Protein AF-A0A2P5EJ69-F1 (afdb_monomer_lite)

Sequence (109 aa):
MKEKGLISRILSAKFGGYLTFGSLEAGVVSAPGQPTVKDLLDLYSFRQIGPETKVHGVVGNPIGHSKNHHVYNAAFKSVGFNGIYLPLLVDSVKNFLDTYSSPDFVVYR

Secondary structure (DSSP, 8-state):
--GGGHHHHHGGGTTT-S----BSSTT--SSTTPPBHHIIIIIS-GGG--TT-EEEEEEESS-TT--HHHHHHHHHHHHT--EEEEEEE-S-HHHHHHHT-STTEEEE-

Structure (mmCIF, N/CA/C/O backbone):
data_AF-A0A2P5EJ69-F1
#
_entry.id   AF-A0A2P5EJ69-F1
#
loop_
_atom_site.group_PDB
_atom_site.id
_atom_site.type_symbol
_atom_site.label_atom_id
_atom_site.label_alt_id
_atom_site.label_comp_id
_atom_site.label_asym_id
_atom_site.label_entity_id
_atom_site.label_seq_id
_atom_site.pdbx_PDB_ins_code
_atom_site.Cartn_x
_atom_site.Cartn_y
_atom_site.Cartn_z
_atom_site.occupancy
_atom_site.B_iso_or_equiv
_atom_site.auth_seq_id
_atom_site.auth_comp_id
_atom_site.auth_asym_id
_atom_site.auth_atom_id
_atom_site.pdbx_PDB_model_num
ATOM 1 N N . MET A 1 1 ? 10.589 -2.933 12.266 1.00 60.81 1 MET A N 1
ATOM 2 C CA . MET A 1 1 ? 10.172 -2.606 10.877 1.00 60.81 1 MET A CA 1
ATOM 3 C C . MET A 1 1 ? 10.480 -1.136 10.605 1.00 60.81 1 MET A C 1
ATOM 5 O O . MET A 1 1 ? 10.502 -0.376 11.562 1.00 60.81 1 MET A O 1
ATOM 9 N N . LYS A 1 2 ? 10.797 -0.761 9.358 1.00 78.75 2 LYS A N 1
ATOM 10 C CA . LYS A 1 2 ? 11.207 0.601 8.946 1.00 78.75 2 LYS A CA 1
ATOM 11 C C . LYS A 1 2 ? 10.381 1.059 7.730 1.00 78.75 2 LYS A C 1
ATOM 13 O O . LYS A 1 2 ? 9.516 0.312 7.284 1.00 78.75 2 LYS A O 1
ATOM 18 N N . GLU A 1 3 ? 10.678 2.235 7.180 1.00 82.44 3 GLU A N 1
ATOM 19 C CA . GLU A 1 3 ? 9.984 2.880 6.046 1.00 82.44 3 GLU A CA 1
ATOM 20 C C . GLU A 1 3 ? 9.693 1.944 4.855 1.00 82.44 3 GLU A C 1
ATOM 22 O O . GLU A 1 3 ? 8.566 1.909 4.369 1.00 82.44 3 GLU A O 1
ATOM 27 N N . LYS A 1 4 ? 10.642 1.077 4.465 1.00 90.19 4 LYS A N 1
ATOM 28 C CA . LYS A 1 4 ? 10.455 0.077 3.386 1.00 90.19 4 LYS A CA 1
ATOM 29 C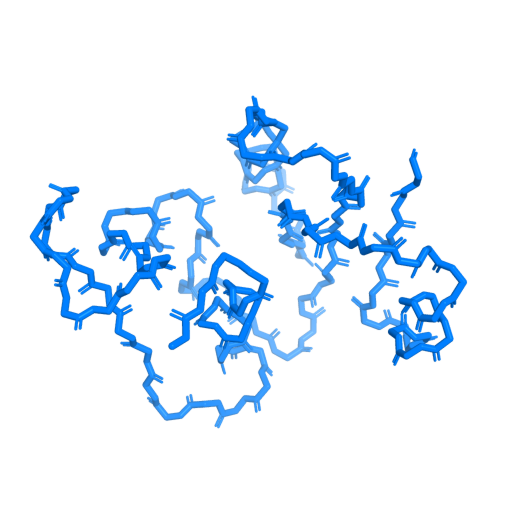 C . LYS A 1 4 ? 9.281 -0.888 3.617 1.00 90.19 4 LYS A C 1
ATOM 31 O O . LYS A 1 4 ? 8.742 -1.448 2.673 1.00 90.19 4 LYS A O 1
ATOM 36 N N . GLY A 1 5 ? 8.887 -1.098 4.874 1.00 90.75 5 GLY A N 1
ATOM 37 C CA . GLY A 1 5 ? 7.801 -1.998 5.261 1.00 90.75 5 GLY A CA 1
ATOM 38 C C . GLY A 1 5 ? 6.406 -1.371 5.221 1.00 90.75 5 GLY A C 1
ATOM 39 O O . GLY A 1 5 ? 5.444 -2.077 5.520 1.00 90.75 5 GLY A O 1
ATOM 40 N N . LEU A 1 6 ? 6.267 -0.084 4.874 1.00 90.88 6 LEU A N 1
ATOM 41 C CA . LEU A 1 6 ? 4.973 0.611 4.830 1.00 90.88 6 LEU A CA 1
ATOM 42 C C . LEU A 1 6 ? 3.945 -0.130 3.960 1.00 90.88 6 LEU A C 1
ATOM 44 O O . LEU A 1 6 ? 2.799 -0.302 4.377 1.00 90.88 6 LEU A O 1
ATOM 48 N N . ILE A 1 7 ? 4.385 -0.647 2.807 1.00 93.88 7 ILE A N 1
ATOM 49 C CA . ILE A 1 7 ? 3.554 -1.405 1.863 1.00 93.88 7 ILE A CA 1
ATOM 50 C C . ILE A 1 7 ? 2.807 -2.568 2.535 1.00 93.88 7 ILE A C 1
ATOM 52 O O . ILE A 1 7 ? 1.618 -2.754 2.295 1.00 93.88 7 ILE A O 1
ATOM 56 N N . SER A 1 8 ? 3.458 -3.291 3.454 1.00 94.12 8 SER A N 1
ATOM 57 C CA . SER A 1 8 ? 2.850 -4.432 4.156 1.00 94.12 8 SER A CA 1
ATOM 58 C C . SER A 1 8 ? 1.722 -4.027 5.111 1.00 94.12 8 SER A C 1
ATOM 60 O O . SER A 1 8 ? 0.763 -4.772 5.289 1.00 94.12 8 SER A O 1
ATOM 62 N N . ARG A 1 9 ? 1.803 -2.830 5.709 1.00 93.94 9 ARG A N 1
ATOM 63 C CA . ARG A 1 9 ? 0.780 -2.337 6.641 1.00 93.94 9 ARG A CA 1
ATOM 64 C C . ARG A 1 9 ? -0.489 -1.951 5.900 1.00 93.94 9 ARG A C 1
ATOM 66 O O . ARG A 1 9 ? -1.582 -2.263 6.369 1.00 93.94 9 ARG A O 1
ATOM 73 N N . ILE A 1 10 ? -0.329 -1.289 4.758 1.00 95.62 10 ILE A N 1
ATOM 74 C CA . ILE A 1 10 ? -1.438 -0.758 3.965 1.00 95.62 10 ILE A CA 1
ATOM 75 C C . ILE A 1 10 ? -2.104 -1.872 3.153 1.00 95.62 10 ILE A C 1
ATOM 77 O O . ILE A 1 10 ? -3.323 -1.995 3.165 1.00 95.62 10 ILE A O 1
ATOM 81 N N . LEU A 1 11 ? -1.324 -2.736 2.499 1.00 96.69 11 LEU A N 1
ATOM 82 C CA . LEU A 1 11 ? -1.872 -3.785 1.633 1.00 96.69 11 LEU A CA 1
ATOM 83 C C . LEU A 1 11 ? -2.323 -5.042 2.387 1.00 96.69 11 LEU A C 1
ATOM 85 O O . LEU A 1 11 ? -2.760 -6.004 1.760 1.00 96.69 11 LEU A O 1
ATOM 89 N N . SER A 1 12 ? -2.286 -5.022 3.721 1.00 96.75 12 SER A N 1
ATOM 90 C CA . SER A 1 12 ? -2.904 -6.059 4.554 1.00 96.75 12 SER A CA 1
ATOM 91 C C . SER A 1 12 ? -4.378 -6.277 4.184 1.00 96.75 12 SER A C 1
ATOM 93 O O . SER A 1 12 ? -4.795 -7.421 4.040 1.00 96.75 12 SER A O 1
ATOM 95 N N . ALA A 1 13 ? -5.132 -5.207 3.908 1.00 95.75 13 ALA A N 1
ATOM 96 C CA . ALA A 1 13 ? -6.527 -5.290 3.466 1.00 95.75 13 ALA A CA 1
ATOM 97 C C . ALA A 1 13 ? -6.709 -5.977 2.096 1.00 95.75 13 ALA A C 1
ATOM 99 O O . ALA A 1 13 ? -7.714 -6.646 1.876 1.00 95.75 13 ALA A O 1
ATOM 100 N N . LYS A 1 14 ? -5.731 -5.861 1.183 1.00 97.69 14 LYS A N 1
ATOM 101 C CA . LYS A 1 14 ? -5.763 -6.527 -0.133 1.00 97.69 14 LYS A CA 1
ATOM 102 C C . LYS A 1 14 ? -5.376 -8.004 -0.040 1.00 97.69 14 LYS A C 1
ATOM 104 O O . LYS A 1 14 ? -5.995 -8.837 -0.691 1.00 97.69 14 LYS A O 1
ATOM 109 N N . PHE A 1 15 ? -4.353 -8.325 0.752 1.00 97.44 15 PHE A N 1
ATOM 110 C CA . PHE A 1 15 ? -3.709 -9.647 0.763 1.00 97.44 15 PHE A CA 1
ATOM 111 C C . PHE A 1 15 ? -4.096 -10.532 1.963 1.00 97.44 15 PHE A C 1
ATOM 113 O O . PHE A 1 15 ? -3.358 -11.447 2.320 1.00 97.44 15 PHE A O 1
ATOM 120 N N . GLY A 1 16 ? -5.249 -10.280 2.592 1.00 95.38 16 GLY A N 1
ATOM 121 C CA . GLY A 1 16 ? -5.825 -11.178 3.605 1.00 95.38 16 GLY A CA 1
ATOM 122 C C . GLY A 1 16 ? -5.249 -11.040 5.020 1.00 95.38 16 GLY A C 1
ATOM 123 O O . GLY A 1 16 ? -5.336 -11.972 5.817 1.00 95.38 16 GLY A O 1
ATOM 124 N N . GLY A 1 17 ? -4.655 -9.897 5.360 1.00 96.12 17 GLY A N 1
ATOM 125 C CA . GLY A 1 17 ? -4.235 -9.608 6.729 1.00 96.12 17 GLY A CA 1
ATOM 126 C C . GLY A 1 17 ? -5.434 -9.455 7.669 1.00 96.12 17 GLY A C 1
ATOM 127 O O . GLY A 1 17 ? -6.379 -8.735 7.362 1.00 96.12 17 GLY A O 1
ATOM 128 N N . TYR A 1 18 ? -5.378 -10.094 8.842 1.00 96.44 18 TYR A N 1
ATOM 129 C CA . TYR A 1 18 ? -6.447 -10.008 9.849 1.00 96.44 18 TYR A CA 1
ATOM 130 C C . TYR A 1 18 ? -6.576 -8.602 10.458 1.00 96.44 18 TYR A C 1
ATOM 132 O O . TYR A 1 18 ? -7.677 -8.124 10.718 1.00 96.44 18 TYR A O 1
ATOM 140 N N . LEU A 1 19 ? -5.442 -7.933 10.692 1.00 94.94 19 LEU A N 1
ATOM 141 C CA . LEU A 1 19 ? -5.387 -6.573 11.224 1.00 94.94 19 LEU A CA 1
ATOM 142 C C . LEU A 1 19 ? -4.148 -5.821 10.728 1.00 94.94 19 LEU A C 1
ATOM 144 O O . LEU A 1 19 ? -3.178 -6.418 10.259 1.00 94.94 19 LEU A O 1
ATOM 148 N N . THR A 1 20 ? -4.168 -4.501 10.902 1.00 94.69 20 THR A N 1
ATOM 149 C CA . THR A 1 20 ? -2.997 -3.626 10.782 1.00 94.69 20 THR A CA 1
ATOM 150 C C . THR A 1 20 ? -2.949 -2.667 11.965 1.00 94.69 20 THR A C 1
ATOM 152 O O . THR A 1 20 ? -3.951 -2.448 12.644 1.00 94.69 20 THR A O 1
ATOM 155 N N . PHE A 1 21 ? -1.782 -2.081 12.215 1.00 92.19 21 PHE A N 1
ATOM 156 C CA . PHE A 1 21 ? -1.580 -1.142 13.315 1.00 92.19 21 PHE A CA 1
ATOM 157 C C . PHE A 1 21 ? -1.433 0.280 12.778 1.00 92.19 21 PHE A C 1
ATOM 159 O O . PHE A 1 21 ? -0.543 0.542 11.967 1.00 92.19 21 PHE A O 1
ATOM 166 N N . GLY A 1 22 ? -2.248 1.198 13.298 1.00 91.88 22 GLY A N 1
ATOM 167 C CA . GLY A 1 22 ? -2.119 2.642 13.097 1.00 91.88 22 GLY A CA 1
ATOM 168 C C . GLY A 1 22 ? -1.894 3.350 14.431 1.00 91.88 22 GLY A C 1
ATOM 169 O O . GLY A 1 22 ? -2.462 2.931 15.438 1.00 91.88 22 GLY A O 1
ATOM 170 N N . SER A 1 23 ? -1.036 4.369 14.468 1.00 92.56 23 SER A N 1
ATOM 171 C CA . SER A 1 23 ? -0.865 5.190 15.675 1.00 92.56 23 SER A CA 1
ATOM 172 C C . SER A 1 23 ? -2.016 6.188 15.830 1.00 92.56 23 SER A C 1
ATOM 174 O O . SER A 1 23 ? -2.656 6.562 14.846 1.00 92.56 23 SER A O 1
ATOM 176 N N . LEU A 1 24 ? -2.285 6.629 17.062 1.00 90.06 24 LEU A N 1
ATOM 177 C CA . LEU A 1 24 ? -3.295 7.666 17.313 1.00 90.06 24 LEU A CA 1
ATOM 178 C C . LEU A 1 24 ? -2.849 9.015 16.742 1.00 90.06 24 LEU A C 1
ATOM 180 O O . LEU A 1 24 ? -3.622 9.693 16.073 1.00 90.06 24 LEU A O 1
ATOM 184 N N . GLU A 1 25 ? -1.580 9.355 16.954 1.00 85.12 25 GLU A N 1
ATOM 185 C CA . GLU A 1 25 ? -0.977 10.607 16.512 1.00 85.12 25 GLU A CA 1
ATOM 186 C C . GLU A 1 25 ? 0.415 10.354 15.922 1.00 85.12 25 GLU A C 1
ATOM 188 O O . GLU A 1 25 ? 1.027 9.294 16.124 1.00 85.12 25 GLU A O 1
ATOM 193 N N . ALA A 1 26 ? 0.917 11.323 15.158 1.00 79.25 26 ALA A N 1
ATOM 194 C CA . ALA A 1 26 ? 2.287 11.287 14.664 1.00 79.25 26 ALA A CA 1
ATOM 195 C C . ALA A 1 26 ? 3.271 11.352 15.846 1.00 79.25 26 ALA A C 1
ATOM 197 O O . ALA A 1 26 ? 3.060 12.086 16.805 1.00 79.25 26 ALA A O 1
ATOM 198 N N . GLY A 1 27 ? 4.347 10.566 15.795 1.00 74.94 27 GLY A N 1
ATOM 199 C CA . GLY A 1 27 ? 5.356 10.518 16.863 1.00 74.94 27 GLY A CA 1
ATOM 200 C C . GLY A 1 27 ? 5.001 9.616 18.052 1.00 74.94 27 GLY A C 1
ATOM 201 O O . GLY A 1 27 ? 5.912 9.124 18.711 1.00 74.94 27 GLY A O 1
ATOM 202 N N . VAL A 1 28 ? 3.722 9.290 18.270 1.00 79.38 28 VAL A N 1
ATOM 203 C CA . VAL A 1 28 ? 3.280 8.305 19.277 1.00 79.38 28 VAL A CA 1
ATOM 204 C C . VAL A 1 28 ? 3.192 6.918 18.634 1.00 79.38 28 VAL A C 1
ATOM 206 O O . VAL A 1 28 ? 2.119 6.344 18.452 1.00 79.38 28 VAL A O 1
ATOM 209 N N . VAL A 1 29 ? 4.342 6.400 18.201 1.00 77.81 29 VAL A N 1
ATOM 210 C CA . VAL A 1 29 ? 4.436 5.146 17.439 1.00 77.81 29 VAL A CA 1
ATOM 211 C C . VAL A 1 29 ? 5.010 4.020 18.293 1.00 77.81 29 VAL A C 1
ATOM 213 O O . VAL A 1 29 ? 5.981 4.214 19.019 1.00 77.81 29 VAL A O 1
ATOM 216 N N . SER A 1 30 ? 4.452 2.814 18.169 1.00 75.06 30 SER A N 1
ATOM 217 C CA . SER A 1 30 ? 5.037 1.617 18.789 1.00 75.06 30 SER A CA 1
ATOM 218 C C . SER A 1 30 ? 6.148 1.008 17.928 1.00 75.06 30 SER A C 1
ATOM 220 O O . SER A 1 30 ? 6.961 0.227 18.419 1.00 75.06 30 SER A O 1
ATOM 222 N N . ALA A 1 31 ? 6.210 1.372 16.640 1.00 70.19 31 ALA A N 1
ATOM 223 C CA . ALA A 1 31 ? 7.259 0.955 15.718 1.00 70.19 31 ALA A CA 1
ATOM 224 C C . ALA A 1 31 ? 7.565 2.034 14.656 1.00 70.19 31 ALA A C 1
ATOM 226 O O . ALA A 1 31 ? 6.645 2.692 14.167 1.00 70.19 31 ALA A O 1
ATOM 227 N N . PRO A 1 32 ? 8.828 2.175 14.204 1.00 68.12 32 PRO A N 1
ATOM 228 C CA . PRO A 1 32 ? 9.184 3.108 13.134 1.00 68.12 32 PRO A CA 1
ATOM 229 C C . PRO A 1 32 ? 8.411 2.859 11.826 1.00 68.12 32 PRO A C 1
ATOM 231 O O . PRO A 1 32 ? 8.224 1.713 11.404 1.00 68.12 32 PRO A O 1
ATOM 234 N N . GLY A 1 33 ? 7.993 3.942 11.161 1.00 71.62 33 GLY A N 1
ATOM 235 C CA . GLY A 1 33 ? 7.250 3.888 9.893 1.00 71.62 33 GLY A CA 1
ATOM 236 C C . GLY A 1 33 ? 5.793 3.433 10.031 1.00 71.62 33 GLY A C 1
ATOM 237 O O . GLY A 1 33 ? 5.208 2.940 9.067 1.00 71.62 33 GLY A O 1
ATOM 238 N N . GLN A 1 34 ? 5.219 3.523 11.232 1.00 80.31 34 GLN A N 1
ATOM 239 C CA . GLN A 1 34 ? 3.799 3.278 11.460 1.00 80.31 34 GLN A CA 1
ATOM 240 C C . GLN A 1 34 ? 2.977 4.497 10.997 1.00 80.31 34 GLN A C 1
ATOM 242 O O . GLN A 1 34 ? 3.252 5.603 11.462 1.00 80.31 34 GLN A O 1
ATOM 247 N N . PRO A 1 35 ? 1.996 4.321 10.093 1.00 88.25 35 PRO A N 1
ATOM 248 C CA . PRO A 1 35 ? 1.075 5.392 9.723 1.00 88.25 35 PRO A CA 1
ATOM 249 C C . PRO A 1 35 ? 0.091 5.675 10.863 1.00 88.25 35 PRO A C 1
ATOM 251 O O . PRO A 1 35 ? -0.178 4.798 11.691 1.00 88.25 35 PRO A O 1
ATOM 254 N N . THR A 1 36 ? -0.490 6.874 10.890 1.00 93.31 36 THR A N 1
ATOM 255 C CA . THR A 1 36 ? -1.588 7.160 11.822 1.00 93.31 36 THR A CA 1
ATOM 256 C C . THR A 1 36 ? -2.877 6.465 11.372 1.00 93.31 36 THR A C 1
ATOM 258 O O . THR A 1 36 ? -3.051 6.143 10.194 1.00 93.31 36 THR A O 1
ATOM 261 N N . VAL A 1 37 ? -3.821 6.251 12.293 1.00 95.06 37 VAL A N 1
ATOM 262 C CA . VAL A 1 37 ? -5.175 5.778 11.948 1.00 95.06 37 VAL A CA 1
ATOM 263 C C . VAL A 1 37 ? -5.841 6.741 10.963 1.00 95.06 37 VAL A C 1
ATOM 265 O O . VAL A 1 37 ? -6.495 6.299 10.018 1.00 95.06 37 VAL A O 1
ATOM 268 N N . LYS A 1 38 ? -5.621 8.049 11.139 1.00 94.81 38 LYS A N 1
ATOM 269 C CA . LYS A 1 38 ? -6.113 9.080 10.227 1.00 94.81 38 LYS A CA 1
ATOM 270 C C . LYS A 1 38 ? -5.569 8.887 8.810 1.00 94.81 38 LYS A C 1
ATOM 272 O O . LYS A 1 38 ? -6.345 8.900 7.862 1.00 94.81 38 LYS A O 1
ATOM 277 N N . ASP A 1 39 ? -4.267 8.650 8.653 1.00 94.44 39 ASP A N 1
ATOM 278 C CA . ASP A 1 39 ? -3.666 8.420 7.333 1.00 94.44 39 ASP A CA 1
ATOM 279 C C . ASP A 1 39 ? -4.204 7.144 6.683 1.00 94.44 39 ASP A C 1
ATOM 281 O O . ASP A 1 39 ? -4.525 7.130 5.497 1.00 94.44 39 ASP A O 1
ATOM 285 N N . LEU A 1 40 ? -4.356 6.065 7.454 1.00 96.19 40 LEU A N 1
ATOM 286 C CA . LEU A 1 40 ? -4.945 4.832 6.933 1.00 96.19 40 LEU A CA 1
ATOM 287 C C . LEU A 1 40 ? -6.355 5.092 6.381 1.00 96.19 40 LEU A C 1
ATOM 289 O O . LEU A 1 40 ? -6.653 4.725 5.246 1.00 96.19 40 LEU A O 1
ATOM 293 N N . LEU A 1 41 ? -7.218 5.751 7.153 1.00 96.00 41 LEU A N 1
ATOM 294 C CA . LEU A 1 41 ? -8.615 5.961 6.771 1.00 96.00 41 LEU A CA 1
ATOM 295 C C . LEU A 1 41 ? -8.791 7.017 5.673 1.00 96.00 41 LEU A C 1
ATOM 297 O O . LEU A 1 41 ? -9.555 6.788 4.736 1.00 96.00 41 LEU A O 1
ATOM 301 N N . ASP A 1 42 ? -8.089 8.143 5.771 1.00 95.25 42 ASP A N 1
ATOM 302 C CA . ASP A 1 42 ? -8.350 9.312 4.929 1.00 95.25 42 ASP A CA 1
ATOM 303 C C . ASP A 1 42 ? -7.428 9.373 3.712 1.00 95.25 42 ASP A C 1
ATOM 305 O O . ASP A 1 42 ? -7.892 9.640 2.604 1.00 95.25 42 ASP A O 1
ATOM 309 N N . LEU A 1 43 ? -6.130 9.125 3.909 1.00 95.88 43 LEU A N 1
ATOM 310 C CA . LEU A 1 43 ? -5.113 9.238 2.863 1.00 95.88 43 LEU A CA 1
ATOM 311 C C . LEU A 1 43 ? -5.038 7.972 2.010 1.00 95.88 43 LEU A C 1
ATOM 313 O O . LEU A 1 43 ? -4.990 8.062 0.788 1.00 95.88 43 LEU A O 1
ATOM 317 N N . TYR A 1 44 ? -5.053 6.797 2.635 1.00 96.56 44 TYR A N 1
ATOM 318 C CA . TYR A 1 44 ? -4.979 5.517 1.924 1.00 96.56 44 TYR A CA 1
ATOM 319 C C . TYR A 1 44 ? -6.343 4.880 1.668 1.00 96.56 44 TYR A C 1
ATOM 321 O O . TYR A 1 44 ? -6.404 3.818 1.056 1.00 96.56 44 TYR A O 1
ATOM 329 N N . SER A 1 45 ? -7.431 5.514 2.122 1.00 96.12 45 SER A N 1
ATOM 330 C CA . SER A 1 45 ? -8.798 4.999 1.978 1.00 96.12 45 SER A CA 1
ATOM 331 C C . SER A 1 45 ? -8.901 3.520 2.360 1.00 96.12 45 SER A C 1
ATOM 333 O O . SER A 1 45 ? -9.544 2.739 1.669 1.00 96.12 45 SER A O 1
ATOM 335 N N . PHE A 1 46 ? -8.261 3.123 3.467 1.00 96.94 46 PHE A N 1
ATOM 336 C CA . PHE A 1 46 ? -7.983 1.723 3.816 1.00 96.94 46 PHE A CA 1
ATOM 337 C C . PHE A 1 46 ? -9.213 0.804 3.776 1.00 96.94 46 PHE A C 1
ATOM 339 O O . PHE A 1 46 ? -9.106 -0.357 3.403 1.00 96.94 46 PHE A O 1
ATOM 346 N N . ARG A 1 47 ? -10.404 1.329 4.096 1.00 95.81 47 ARG A N 1
ATOM 347 C CA . ARG A 1 47 ? -11.677 0.584 4.049 1.00 95.81 47 ARG A CA 1
ATOM 348 C C . ARG A 1 47 ? -12.160 0.228 2.637 1.00 95.81 47 ARG A C 1
ATOM 350 O O . ARG A 1 47 ? -13.064 -0.585 2.509 1.00 95.81 47 ARG A O 1
ATOM 357 N N . GLN A 1 48 ? -11.619 0.873 1.608 1.00 95.94 48 GLN A N 1
ATOM 358 C CA . GLN A 1 48 ? -11.959 0.647 0.201 1.00 95.94 48 GLN A CA 1
ATOM 359 C C . GLN A 1 48 ? -10.979 -0.310 -0.488 1.00 95.94 48 GLN A C 1
ATOM 361 O O . GLN A 1 48 ? -11.244 -0.749 -1.603 1.00 95.94 48 GLN A O 1
ATOM 366 N N . ILE A 1 49 ? -9.856 -0.635 0.160 1.00 97.81 49 ILE A N 1
ATOM 367 C CA . ILE A 1 49 ? -8.871 -1.569 -0.380 1.00 97.81 49 ILE A CA 1
ATOM 368 C C . ILE A 1 49 ? -9.454 -2.982 -0.312 1.00 97.81 49 ILE A C 1
ATOM 370 O O . ILE A 1 49 ? -9.854 -3.442 0.756 1.00 97.81 49 ILE A O 1
ATOM 374 N N . GLY A 1 50 ? -9.446 -3.683 -1.443 1.00 97.44 50 GLY A N 1
ATOM 375 C CA . GLY A 1 50 ? -9.860 -5.077 -1.542 1.00 97.44 50 GLY A CA 1
ATOM 376 C C . GLY A 1 50 ? -8.964 -5.898 -2.474 1.00 97.44 50 GLY A C 1
ATOM 377 O O . GLY A 1 50 ? -8.002 -5.366 -3.038 1.00 97.44 50 GLY A O 1
ATOM 378 N N . PRO A 1 51 ? -9.280 -7.193 -2.663 1.00 97.38 51 PRO A N 1
ATOM 379 C CA . PRO A 1 51 ? -8.470 -8.114 -3.464 1.00 97.38 51 PRO A CA 1
ATOM 380 C C . PRO A 1 51 ? -8.214 -7.636 -4.897 1.00 97.38 51 PRO A C 1
ATOM 382 O O . PRO A 1 51 ? -7.120 -7.833 -5.410 1.00 97.38 51 PRO A O 1
ATOM 385 N N . GLU A 1 52 ? -9.161 -6.919 -5.507 1.00 97.31 52 GLU A N 1
ATOM 386 C CA . GLU A 1 52 ? -9.054 -6.423 -6.889 1.00 97.31 52 GLU A CA 1
ATOM 387 C C . GLU A 1 52 ? -8.384 -5.045 -7.017 1.00 97.31 52 GLU A C 1
ATOM 389 O O . GLU A 1 52 ? -8.126 -4.579 -8.127 1.00 97.31 52 GLU A O 1
ATOM 394 N N . THR A 1 53 ? -8.101 -4.357 -5.904 1.00 98.12 53 THR A N 1
ATOM 395 C CA . THR A 1 53 ? -7.518 -3.008 -5.934 1.00 98.12 53 THR A CA 1
ATOM 396 C C . THR A 1 53 ? -6.136 -3.030 -6.583 1.00 98.12 53 THR A C 1
ATOM 398 O O . THR A 1 53 ? -5.272 -3.819 -6.189 1.00 98.12 53 THR A O 1
ATOM 401 N N . LYS A 1 54 ? -5.909 -2.154 -7.569 1.00 97.88 54 LYS A N 1
ATOM 402 C CA . LYS A 1 54 ? -4.609 -2.018 -8.239 1.00 97.88 54 LYS A CA 1
ATOM 403 C C . LYS A 1 54 ? -3.644 -1.182 -7.409 1.00 97.88 54 LYS A C 1
ATOM 405 O O . LYS A 1 54 ? -3.999 -0.124 -6.893 1.00 97.88 54 LYS A O 1
ATOM 410 N N . VAL A 1 55 ? -2.412 -1.656 -7.275 1.00 97.69 55 VAL A N 1
ATOM 411 C CA . VAL A 1 55 ? -1.359 -0.986 -6.513 1.00 97.69 55 VAL A CA 1
ATOM 412 C C . VAL A 1 55 ? -0.524 -0.155 -7.470 1.00 97.69 55 VAL A C 1
ATOM 414 O O . VAL A 1 55 ? 0.266 -0.678 -8.249 1.00 97.69 55 VAL A O 1
ATOM 417 N N . HIS A 1 56 ? -0.687 1.154 -7.385 1.00 96.75 56 HIS A N 1
ATOM 418 C CA . HIS A 1 56 ? 0.133 2.139 -8.061 1.00 96.75 56 HIS A CA 1
ATOM 419 C C . HIS A 1 56 ? 1.214 2.651 -7.118 1.00 96.75 56 HIS A C 1
ATOM 421 O O . HIS A 1 56 ? 1.049 2.698 -5.897 1.00 96.75 56 HIS A O 1
ATOM 427 N N . GLY A 1 57 ? 2.333 3.086 -7.676 1.00 93.25 57 GLY A N 1
ATOM 428 C CA . GLY A 1 57 ? 3.347 3.732 -6.865 1.00 93.25 57 GLY A CA 1
ATOM 429 C C . GLY A 1 57 ? 4.482 4.306 -7.677 1.00 93.25 57 GLY A C 1
ATOM 430 O O . GLY A 1 57 ? 4.685 3.953 -8.839 1.00 93.25 57 GLY A O 1
ATOM 431 N N . VAL A 1 58 ? 5.215 5.198 -7.023 1.00 92.31 58 VAL A N 1
ATOM 432 C CA . VAL A 1 58 ? 6.489 5.722 -7.509 1.00 92.31 58 VAL A CA 1
ATOM 433 C C . VAL A 1 58 ? 7.607 5.111 -6.687 1.00 92.31 58 VAL A C 1
ATOM 435 O O . VAL A 1 58 ? 7.535 5.068 -5.454 1.00 92.31 58 VAL A O 1
ATOM 438 N N . VAL A 1 59 ? 8.634 4.636 -7.382 1.00 92.75 59 VAL A N 1
ATOM 439 C CA . VAL A 1 59 ? 9.861 4.144 -6.758 1.00 92.75 59 VAL A CA 1
ATOM 440 C C . VAL A 1 59 ? 10.855 5.285 -6.575 1.00 92.75 59 VAL A C 1
ATOM 442 O O . VAL A 1 59 ? 11.008 6.135 -7.445 1.00 92.75 59 VAL A O 1
ATOM 445 N N . GLY A 1 60 ? 11.563 5.306 -5.450 1.00 91.31 60 GLY A N 1
ATOM 446 C CA . GLY A 1 60 ? 12.649 6.260 -5.240 1.00 91.31 60 GLY A CA 1
ATOM 447 C C . GLY A 1 60 ? 13.450 5.987 -3.977 1.00 91.31 60 GLY A C 1
ATOM 448 O O . GLY A 1 60 ? 13.043 5.202 -3.121 1.00 91.31 60 GLY A O 1
ATOM 449 N N . ASN A 1 61 ? 14.603 6.639 -3.870 1.00 92.25 61 ASN A N 1
ATOM 450 C CA . ASN A 1 61 ? 15.450 6.641 -2.683 1.00 92.25 61 ASN A CA 1
ATOM 451 C C . ASN A 1 61 ? 16.318 7.920 -2.697 1.00 92.25 61 ASN A C 1
ATOM 453 O O . ASN A 1 61 ? 17.264 7.978 -3.484 1.00 92.25 61 ASN A O 1
ATOM 457 N N . PRO A 1 62 ? 15.992 8.957 -1.895 1.00 89.69 62 PRO A N 1
ATOM 458 C CA . PRO A 1 62 ? 14.922 9.014 -0.890 1.00 89.69 62 PRO A CA 1
ATOM 459 C C . PRO A 1 62 ? 13.519 9.173 -1.505 1.00 89.69 62 PRO A C 1
ATOM 461 O O . PRO A 1 62 ? 13.381 9.647 -2.629 1.00 89.69 62 PRO A O 1
ATOM 464 N N . ILE A 1 63 ? 12.465 8.811 -0.757 1.00 89.19 63 ILE A N 1
ATOM 465 C CA . ILE A 1 63 ? 11.065 8.961 -1.212 1.00 89.19 63 ILE A CA 1
ATOM 466 C C . ILE A 1 63 ? 10.137 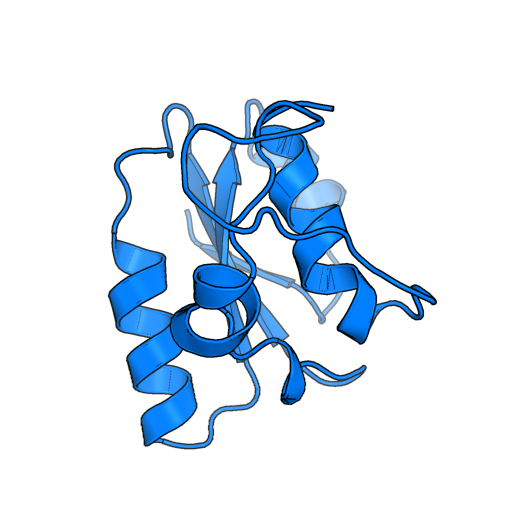9.666 -0.212 1.00 89.19 63 ILE A C 1
ATOM 468 O O . ILE A 1 63 ? 9.062 10.120 -0.601 1.00 89.19 63 ILE A O 1
ATOM 472 N N . GLY A 1 64 ? 10.552 9.835 1.048 1.00 80.50 64 GLY A N 1
ATOM 473 C CA . GLY A 1 64 ? 9.713 10.397 2.116 1.00 80.50 64 GLY A CA 1
ATOM 474 C C . GLY A 1 64 ? 9.185 11.821 1.874 1.00 80.50 64 GLY A C 1
ATOM 475 O O . GLY A 1 64 ? 8.211 12.224 2.500 1.00 80.50 64 GLY A O 1
ATOM 476 N N . HIS A 1 65 ? 9.776 12.582 0.946 1.00 83.12 65 HIS A N 1
ATOM 477 C CA . HIS A 1 65 ? 9.297 13.921 0.569 1.00 83.12 65 HIS A CA 1
ATOM 478 C C . HIS A 1 65 ? 8.200 13.914 -0.506 1.00 83.12 65 HIS A C 1
ATOM 480 O O . HIS A 1 65 ? 7.599 14.955 -0.776 1.00 83.12 65 HIS A O 1
ATOM 486 N N . SER A 1 66 ? 7.940 12.768 -1.143 1.00 84.56 66 SER A N 1
ATOM 487 C CA . SER A 1 66 ? 6.939 12.662 -2.202 1.00 84.56 66 SER A CA 1
ATOM 488 C C . SER A 1 66 ? 5.541 12.904 -1.645 1.00 84.56 66 SER A C 1
ATOM 490 O O . SER A 1 66 ? 5.067 12.147 -0.805 1.00 84.56 66 SER A O 1
ATOM 492 N N . LYS A 1 67 ? 4.841 13.919 -2.161 1.00 88.06 67 LYS A N 1
ATOM 493 C CA . LYS A 1 67 ? 3.433 14.196 -1.825 1.00 88.06 67 LYS A CA 1
ATOM 494 C C . LYS A 1 67 ? 2.445 13.617 -2.841 1.00 88.06 67 LYS A C 1
ATOM 496 O O . LYS A 1 67 ? 1.241 13.814 -2.703 1.00 88.06 67 LYS A O 1
ATOM 501 N N . ASN A 1 68 ? 2.931 12.869 -3.835 1.00 89.94 68 ASN A N 1
ATOM 502 C CA . ASN A 1 68 ? 2.110 12.321 -4.918 1.00 89.94 68 ASN A CA 1
ATOM 503 C C . ASN A 1 68 ? 0.982 11.428 -4.394 1.00 89.94 68 ASN A C 1
ATOM 505 O O . ASN A 1 68 ? -0.131 11.479 -4.903 1.00 89.94 68 ASN A O 1
ATOM 509 N N . HIS A 1 69 ? 1.239 10.664 -3.333 1.00 92.00 69 HIS A N 1
ATOM 510 C CA . HIS A 1 69 ? 0.245 9.789 -2.720 1.00 92.00 69 HIS A CA 1
ATOM 511 C C . HIS A 1 69 ? -0.952 10.553 -2.120 1.00 92.00 69 HIS A C 1
ATOM 513 O O . HIS A 1 69 ? -2.058 10.025 -2.141 1.00 92.00 69 HIS A O 1
ATOM 519 N N . HIS A 1 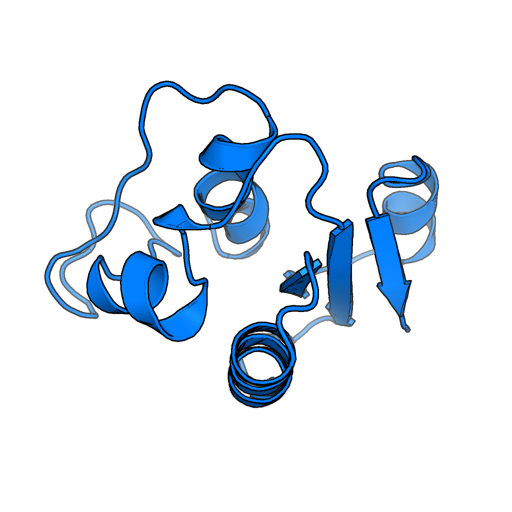70 ? -0.793 11.813 -1.690 1.00 94.19 70 HIS A N 1
ATOM 520 C CA . HIS A 1 70 ? -1.936 12.656 -1.311 1.00 94.19 70 HIS A CA 1
ATOM 521 C C . HIS A 1 70 ? -2.806 13.020 -2.518 1.00 94.19 70 HIS A C 1
ATOM 523 O O . HIS A 1 70 ? -4.030 12.978 -2.432 1.00 94.19 70 HIS A O 1
ATOM 529 N N . VAL A 1 71 ? -2.175 13.365 -3.642 1.00 95.62 71 VAL A N 1
ATOM 530 C CA . VAL A 1 71 ? -2.871 13.812 -4.856 1.00 95.62 71 VAL A CA 1
ATOM 531 C C . VAL A 1 71 ? -3.568 12.640 -5.546 1.00 95.62 71 VAL A C 1
ATOM 533 O O . VAL A 1 71 ? -4.769 12.701 -5.799 1.00 95.62 71 VAL A O 1
ATOM 536 N N . TYR A 1 72 ? -2.841 11.553 -5.815 1.00 96.62 72 TYR A N 1
ATOM 537 C CA . TYR A 1 72 ? -3.378 10.413 -6.557 1.00 96.62 72 TYR A CA 1
ATOM 538 C C . TYR A 1 72 ? -4.440 9.647 -5.772 1.00 96.62 72 TYR A C 1
ATOM 540 O O . TYR A 1 72 ? -5.456 9.305 -6.360 1.00 96.62 72 TYR A O 1
ATOM 548 N N . ASN A 1 73 ? -4.282 9.431 -4.459 1.00 97.50 73 ASN A N 1
ATOM 549 C CA . ASN A 1 73 ? -5.328 8.745 -3.690 1.00 97.50 73 ASN A CA 1
ATOM 550 C C . ASN A 1 73 ? -6.604 9.585 -3.577 1.00 97.50 73 ASN A C 1
ATOM 552 O O . ASN A 1 73 ? -7.702 9.038 -3.669 1.00 97.50 73 ASN A O 1
ATOM 556 N N . ALA A 1 74 ? -6.482 10.912 -3.442 1.00 96.81 74 ALA A N 1
ATOM 557 C CA . ALA A 1 74 ? -7.642 11.798 -3.481 1.00 96.81 74 ALA A CA 1
ATOM 558 C C . ALA A 1 74 ? -8.346 11.747 -4.848 1.00 96.81 74 ALA A C 1
ATOM 560 O O . ALA A 1 74 ? -9.573 11.673 -4.897 1.00 96.81 74 ALA A O 1
ATOM 561 N N . ALA A 1 75 ? -7.580 11.729 -5.943 1.00 97.44 75 ALA A N 1
ATOM 562 C CA . ALA A 1 75 ? -8.117 11.615 -7.296 1.00 97.44 75 ALA A CA 1
ATOM 563 C C . ALA A 1 75 ? -8.762 10.244 -7.560 1.00 97.44 75 ALA A C 1
ATOM 565 O O . ALA A 1 75 ? -9.869 10.182 -8.080 1.00 97.44 75 ALA A O 1
ATOM 566 N N . PHE A 1 76 ? -8.119 9.142 -7.162 1.00 97.31 76 PHE A N 1
ATOM 567 C CA . PHE A 1 76 ? -8.679 7.794 -7.296 1.00 97.31 76 PHE A CA 1
ATOM 568 C C . PHE A 1 76 ? -10.011 7.680 -6.562 1.00 97.31 76 PHE A C 1
ATOM 570 O O . PHE A 1 76 ? -10.997 7.224 -7.139 1.00 97.31 76 PHE A O 1
ATOM 577 N N . LYS A 1 77 ? -10.067 8.193 -5.329 1.00 96.00 77 LYS A N 1
ATOM 578 C CA . LYS A 1 77 ? -11.296 8.244 -4.540 1.00 96.00 77 LYS A CA 1
ATOM 579 C C . LYS A 1 77 ? -12.378 9.102 -5.198 1.00 96.00 77 LYS A C 1
ATOM 581 O O . LYS A 1 77 ? -13.536 8.697 -5.1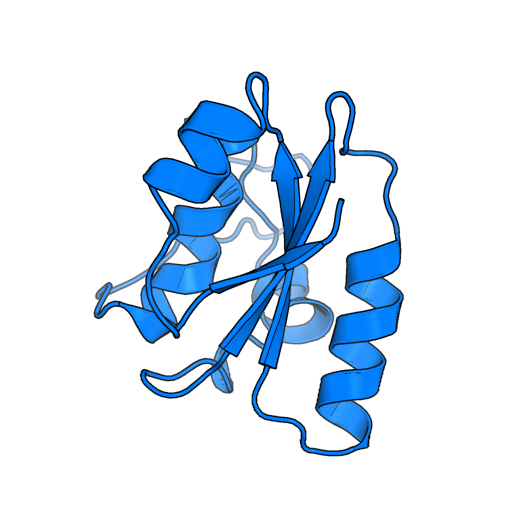93 1.00 96.00 77 LYS A O 1
ATOM 586 N N . SER A 1 78 ? -12.034 10.268 -5.751 1.00 97.06 78 SER A N 1
ATOM 587 C CA . SER A 1 78 ? -13.027 11.189 -6.325 1.00 97.06 78 SER A CA 1
ATOM 588 C C . SER A 1 78 ? -13.664 10.666 -7.612 1.00 97.06 78 SER A C 1
ATOM 590 O O . SER A 1 78 ? -14.839 10.931 -7.849 1.00 97.06 78 SER A O 1
ATOM 592 N N . VAL A 1 79 ? -12.920 9.901 -8.415 1.00 97.38 79 VAL A N 1
ATOM 593 C CA . VAL A 1 79 ? -13.418 9.315 -9.672 1.00 97.38 79 VAL A CA 1
ATOM 594 C C . VAL A 1 79 ? -13.871 7.858 -9.526 1.00 97.38 79 VAL A C 1
ATOM 596 O O . VAL A 1 79 ? -14.256 7.238 -10.513 1.00 97.38 79 VAL A O 1
ATOM 599 N N . GLY A 1 80 ? -13.816 7.291 -8.315 1.00 96.25 80 GLY A N 1
ATOM 600 C CA . GLY A 1 80 ? -14.195 5.899 -8.052 1.00 96.25 80 GLY A CA 1
ATOM 601 C C . GLY A 1 80 ? -13.263 4.864 -8.692 1.00 96.25 80 GLY A C 1
ATOM 602 O O . GLY A 1 80 ? -13.680 3.738 -8.959 1.00 96.25 80 GLY A O 1
ATOM 603 N N . PHE A 1 81 ? -12.008 5.226 -8.964 1.00 97.62 81 PHE A N 1
ATOM 604 C CA . PHE A 1 81 ? -11.023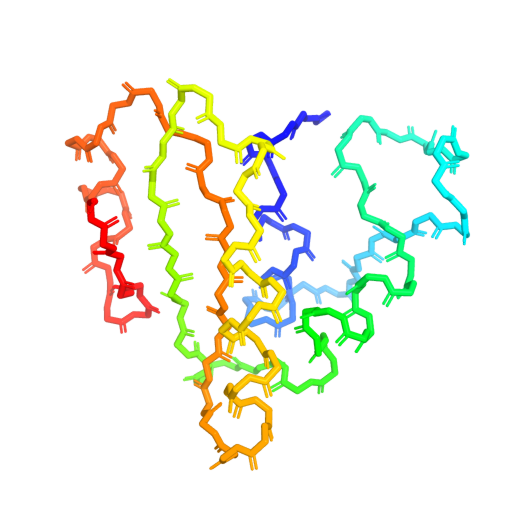 4.299 -9.512 1.00 97.62 81 PHE A CA 1
ATOM 605 C C . PHE A 1 81 ? -10.548 3.324 -8.427 1.00 97.62 81 PHE A C 1
ATOM 607 O O . PHE A 1 81 ? -10.084 3.746 -7.368 1.00 97.62 81 PHE A O 1
ATOM 614 N N . ASN A 1 82 ? -10.624 2.017 -8.701 1.00 97.56 82 ASN A N 1
ATOM 615 C CA . ASN A 1 82 ? -10.212 0.967 -7.764 1.00 97.56 82 ASN A CA 1
ATOM 616 C C . ASN A 1 82 ? -8.682 0.795 -7.727 1.00 97.56 82 ASN A C 1
ATOM 618 O O . ASN A 1 82 ? -8.130 -0.223 -8.159 1.00 97.56 82 ASN A O 1
ATOM 622 N N . GLY A 1 83 ? -7.995 1.809 -7.214 1.00 97.25 83 GLY A N 1
ATOM 623 C CA . GLY A 1 83 ? -6.549 1.814 -7.079 1.00 97.25 83 GLY A CA 1
ATOM 624 C C . GLY A 1 83 ? -6.080 2.503 -5.809 1.00 97.25 83 GLY A C 1
ATOM 625 O O . GLY A 1 83 ? -6.783 3.317 -5.215 1.00 97.2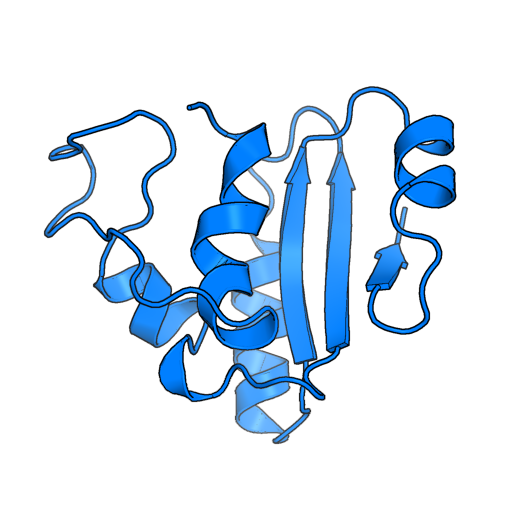5 83 GLY A O 1
ATOM 626 N N . ILE A 1 84 ? -4.854 2.181 -5.412 1.00 97.69 84 ILE A N 1
ATOM 627 C CA . ILE A 1 84 ? -4.137 2.838 -4.324 1.00 97.69 84 ILE A CA 1
ATOM 628 C C . ILE A 1 84 ? -2.751 3.246 -4.795 1.00 97.69 84 ILE A C 1
ATOM 630 O O . ILE A 1 84 ? -2.076 2.474 -5.461 1.00 97.69 84 ILE A O 1
ATOM 634 N N . TYR A 1 85 ? -2.314 4.445 -4.437 1.00 97.06 85 TYR A N 1
ATOM 635 C CA . TYR A 1 85 ? -1.000 4.984 -4.747 1.00 97.06 85 TYR A CA 1
ATOM 636 C C . TYR A 1 85 ? -0.104 4.997 -3.504 1.00 97.06 85 TYR A C 1
ATOM 638 O O . TYR A 1 85 ? -0.468 5.573 -2.473 1.00 97.06 85 TYR A O 1
ATOM 646 N N . LEU A 1 86 ? 1.091 4.409 -3.612 1.00 95.12 86 LEU A N 1
ATOM 647 C CA . LEU A 1 86 ? 2.069 4.291 -2.528 1.00 95.12 86 LEU A CA 1
ATOM 648 C C . LEU A 1 86 ? 3.429 4.921 -2.890 1.00 95.12 86 LEU A C 1
ATOM 650 O O . LEU A 1 86 ? 3.907 4.751 -4.015 1.00 95.12 86 LEU A O 1
ATOM 654 N N . PRO A 1 87 ? 4.103 5.606 -1.947 1.00 93.88 87 PRO A N 1
ATOM 655 C CA . PRO A 1 87 ? 5.525 5.909 -2.068 1.00 93.88 87 PRO A CA 1
ATOM 656 C C . PRO A 1 87 ? 6.348 4.653 -1.737 1.00 93.88 87 PRO A C 1
ATOM 658 O O . PRO A 1 87 ? 6.202 4.070 -0.661 1.00 93.88 87 PRO A O 1
ATOM 661 N N . LEU A 1 88 ? 7.212 4.220 -2.658 1.00 93.94 88 LEU A N 1
ATOM 662 C CA . LEU A 1 88 ? 7.957 2.965 -2.541 1.00 93.94 88 LEU A CA 1
ATOM 663 C C . LEU A 1 88 ? 9.456 3.252 -2.410 1.00 93.94 88 LEU A C 1
ATOM 665 O O . LEU A 1 88 ? 10.118 3.643 -3.372 1.00 93.94 88 LEU A O 1
ATOM 669 N N . LEU A 1 89 ? 9.996 3.048 -1.205 1.00 93.81 89 LEU A N 1
ATOM 670 C CA . LEU A 1 89 ? 11.425 3.211 -0.936 1.00 93.81 89 LEU A CA 1
ATOM 671 C C . LEU A 1 89 ? 12.202 2.008 -1.490 1.00 93.81 89 LEU A C 1
ATOM 673 O O . LEU A 1 89 ? 12.155 0.919 -0.914 1.00 93.81 89 LEU A O 1
ATOM 677 N N . VAL A 1 90 ? 12.919 2.208 -2.597 1.00 94.31 90 VAL A N 1
ATOM 678 C CA . VAL A 1 90 ? 13.532 1.131 -3.391 1.00 94.31 90 VAL A CA 1
ATOM 679 C C . VAL A 1 90 ? 15.012 1.408 -3.643 1.00 94.31 90 VAL A C 1
ATOM 681 O O . VAL A 1 90 ? 15.359 2.444 -4.198 1.00 94.31 90 VAL A O 1
ATOM 684 N N . ASP A 1 91 ? 15.891 0.462 -3.291 1.00 94.94 91 ASP A N 1
ATOM 685 C CA . ASP A 1 91 ? 17.335 0.586 -3.573 1.00 94.94 91 ASP A CA 1
ATOM 686 C C . ASP A 1 91 ? 17.708 0.105 -4.984 1.00 94.94 91 ASP A C 1
ATOM 688 O O . ASP A 1 91 ? 18.610 0.648 -5.612 1.00 94.94 91 ASP A O 1
ATOM 692 N N . SER A 1 92 ? 17.023 -0.930 -5.483 1.00 95.31 92 SER A N 1
ATOM 693 C CA . SER A 1 92 ? 17.256 -1.518 -6.805 1.00 95.31 92 SER A CA 1
ATOM 694 C C . SER A 1 92 ? 15.939 -1.631 -7.555 1.00 95.31 92 SER A C 1
ATOM 696 O O . SER A 1 92 ? 15.104 -2.482 -7.242 1.00 95.31 92 SER A O 1
ATOM 698 N N . VAL A 1 93 ? 15.767 -0.777 -8.566 1.00 93.12 93 VAL A N 1
ATOM 699 C CA . VAL A 1 93 ? 14.574 -0.775 -9.426 1.00 93.12 93 VAL A CA 1
ATOM 700 C C . VAL A 1 93 ? 14.410 -2.123 -10.125 1.00 93.12 93 VAL A C 1
ATOM 702 O O . VAL A 1 93 ? 13.302 -2.644 -10.171 1.00 93.12 93 VAL A O 1
ATOM 705 N N . LYS A 1 94 ? 15.508 -2.730 -10.598 1.00 94.50 94 LYS A N 1
ATOM 706 C CA . LYS A 1 94 ? 15.470 -4.046 -11.249 1.00 94.50 94 LYS A CA 1
ATOM 707 C C . LYS A 1 94 ? 14.886 -5.107 -10.315 1.00 94.50 94 LYS A C 1
ATOM 709 O O . LYS A 1 94 ? 13.896 -5.737 -10.659 1.00 94.50 94 LYS A O 1
ATOM 714 N N . ASN A 1 95 ? 15.460 -5.261 -9.120 1.00 95.50 95 ASN A N 1
ATOM 715 C CA . ASN A 1 95 ? 14.999 -6.278 -8.171 1.00 95.50 95 ASN A CA 1
ATOM 716 C C . ASN A 1 95 ? 13.545 -6.034 -7.759 1.00 95.50 95 ASN A C 1
ATOM 718 O O . ASN A 1 95 ? 12.791 -6.983 -7.566 1.00 95.50 95 ASN A O 1
ATOM 722 N N . PHE A 1 96 ? 13.153 -4.766 -7.625 1.00 94.75 96 PHE A N 1
ATOM 723 C CA . PHE A 1 96 ? 11.785 -4.402 -7.293 1.00 94.75 96 PHE A CA 1
ATOM 724 C C . PHE A 1 96 ? 10.800 -4.825 -8.390 1.00 94.75 96 PHE A C 1
ATOM 726 O O . PHE A 1 96 ? 9.813 -5.484 -8.079 1.00 94.75 96 PHE A O 1
ATOM 733 N N . LEU A 1 97 ? 11.081 -4.503 -9.657 1.00 93.12 97 LEU A N 1
ATOM 734 C CA . LEU A 1 97 ? 10.224 -4.885 -10.784 1.00 93.12 97 LEU A CA 1
ATOM 735 C C . LEU A 1 97 ? 10.173 -6.406 -10.979 1.00 93.12 97 LEU A C 1
ATOM 737 O O . LEU A 1 97 ? 9.101 -6.937 -11.247 1.00 93.12 97 LEU A O 1
ATOM 741 N N . ASP A 1 98 ? 11.292 -7.109 -10.774 1.00 95.00 98 ASP A N 1
ATOM 742 C CA . ASP A 1 98 ? 11.330 -8.577 -10.829 1.00 95.00 98 ASP A CA 1
ATOM 743 C C . ASP A 1 98 ? 10.443 -9.198 -9.725 1.00 95.00 98 ASP A C 1
ATOM 745 O O . ASP A 1 98 ? 9.712 -10.159 -9.971 1.00 95.00 98 ASP A O 1
ATOM 749 N N . THR A 1 99 ? 10.468 -8.619 -8.516 1.00 95.19 99 THR A N 1
ATOM 750 C CA . THR A 1 99 ? 9.708 -9.099 -7.344 1.00 95.19 99 THR A CA 1
ATOM 751 C C . THR A 1 99 ? 8.211 -8.792 -7.442 1.00 95.19 99 THR A C 1
ATOM 753 O O . THR A 1 99 ? 7.386 -9.637 -7.103 1.00 95.19 99 THR A O 1
ATOM 756 N N . TYR A 1 100 ? 7.845 -7.590 -7.892 1.00 94.50 100 TYR A N 1
ATOM 757 C CA . TYR A 1 100 ? 6.461 -7.107 -7.983 1.00 94.50 100 TYR A CA 1
ATOM 758 C C . TYR A 1 100 ? 5.979 -7.084 -9.438 1.00 94.50 100 TYR A C 1
ATOM 760 O O . TYR A 1 100 ? 5.489 -6.071 -9.930 1.00 94.50 100 TYR A O 1
ATOM 768 N N . SER A 1 101 ? 6.137 -8.212 -10.129 1.00 94.38 101 SER A N 1
ATOM 769 C CA . SER A 1 101 ? 5.829 -8.374 -11.557 1.00 94.38 101 SER A CA 1
ATOM 770 C C . SER A 1 101 ? 4.386 -8.811 -11.844 1.00 94.38 101 SER A C 1
ATOM 772 O O . SER A 1 101 ? 3.998 -8.936 -13.007 1.00 94.38 101 SER A O 1
ATOM 774 N N . SER A 1 102 ? 3.575 -9.061 -10.809 1.00 95.38 102 SER A N 1
ATOM 775 C CA . SER A 1 102 ? 2.187 -9.489 -10.995 1.00 95.38 102 SER A CA 1
ATOM 776 C C . SER A 1 102 ? 1.295 -8.346 -11.512 1.00 95.38 102 SER A C 1
ATOM 778 O O . SER A 1 102 ? 1.575 -7.174 -11.252 1.00 95.38 102 SER A O 1
ATOM 780 N N . PRO A 1 103 ? 0.152 -8.657 -12.156 1.00 94.56 103 PRO A N 1
ATOM 781 C CA . PRO A 1 103 ? -0.801 -7.649 -12.638 1.00 94.56 103 PRO A CA 1
ATOM 782 C C . PRO A 1 103 ? -1.460 -6.793 -11.544 1.00 94.56 103 PRO A C 1
ATOM 784 O O . PRO A 1 103 ? -2.281 -5.924 -11.851 1.00 94.56 103 PRO A O 1
ATOM 787 N N . ASP A 1 104 ? -1.181 -7.067 -10.269 1.00 95.69 104 ASP A N 1
ATOM 788 C CA . ASP A 1 104 ? -1.622 -6.233 -9.153 1.00 95.69 104 ASP A CA 1
ATOM 789 C C . ASP A 1 104 ? -0.834 -4.929 -9.051 1.00 95.69 104 ASP A C 1
ATOM 791 O O . ASP A 1 104 ? -1.373 -3.946 -8.542 1.00 95.69 104 ASP A O 1
ATOM 795 N N . PHE A 1 105 ? 0.415 -4.914 -9.522 1.00 95.69 105 PHE A N 1
ATOM 796 C CA . PHE A 1 105 ? 1.342 -3.803 -9.347 1.00 95.69 105 PHE A CA 1
ATOM 797 C C . PHE A 1 105 ? 1.540 -3.047 -10.663 1.00 95.69 105 PHE A C 1
ATOM 799 O O . PHE A 1 105 ? 2.059 -3.573 -11.643 1.00 95.69 105 PHE A O 1
ATOM 806 N N . VAL A 1 106 ? 1.144 -1.776 -10.670 1.00 92.00 106 VAL A N 1
ATOM 807 C CA . VAL A 1 106 ? 1.306 -0.841 -11.787 1.00 92.00 106 VAL A CA 1
ATOM 808 C C . VAL A 1 106 ? 2.256 0.265 -11.337 1.00 92.00 106 VAL A C 1
ATOM 810 O O . VAL A 1 106 ? 1.847 1.291 -10.794 1.00 92.00 106 VAL A O 1
ATOM 813 N N . VAL A 1 107 ? 3.554 0.025 -11.495 1.00 82.69 107 VAL A N 1
ATOM 814 C CA . VAL A 1 107 ? 4.600 0.856 -10.885 1.00 82.69 107 VAL A CA 1
ATOM 815 C C . VAL A 1 107 ? 5.304 1.703 -11.938 1.00 82.69 107 VAL A C 1
ATOM 817 O O . VAL A 1 107 ? 5.650 1.218 -13.013 1.00 82.69 107 VAL A O 1
ATOM 820 N N . TYR A 1 108 ? 5.529 2.973 -11.602 1.00 75.25 108 TYR A N 1
ATOM 821 C CA . TYR A 1 108 ? 6.172 3.960 -12.466 1.00 75.25 108 TYR A CA 1
ATOM 822 C C . TYR A 1 108 ? 7.563 4.315 -11.928 1.00 75.25 108 TYR A C 1
ATOM 824 O O . TYR A 1 108 ? 7.798 4.267 -10.715 1.00 75.25 108 TYR A O 1
ATOM 832 N N . ARG A 1 109 ? 8.474 4.665 -12.841 1.00 63.50 109 ARG A N 1
ATOM 833 C CA . ARG A 1 109 ? 9.817 5.163 -12.523 1.00 63.50 109 ARG A CA 1
ATOM 834 C C . ARG A 1 109 ? 9.824 6.680 -12.392 1.00 63.50 109 ARG A C 1
ATOM 836 O O . ARG A 1 109 ? 9.101 7.328 -13.178 1.00 63.50 109 ARG A O 1
#

Organism: Trema orientale (NCBI:txid63057)

InterPro domains:
  IPR001381 3-dehydroquinate dehydratase type I [PF01487] (1-49)
  IPR013785 Aldolase-type TIM barrel [G3DSA:3.20.20.70] (1-48)
  IPR022893 Shikimate dehydrogenase family [PTHR21089] (1-106)
  IPR046346 Aminoacid dehydrogenase-like, N-terminal domain superfamily [SSF53223] (46-105)

pLDDT: mean 91.62, std 7.81, range [60.81, 98.12]

Radius of gyration: 13.35 Å; chains: 1; bounding box: 32×25×32 Å

Foldseek 3Di:
DEQQCLCVQLCCQQPVNPHHDADCDPPRDPDYNHHHPCCSCPLFVSVLQYNQAAEEEEEDVVFVPDPVSNVVSVVCVVVVPRYHYDYHHDPDPVVVCVVPVDRSYDYDD